Protein AF-A0AAD9QDN7-F1 (afdb_monomer_lite)

Secondary structure (DSSP, 8-state):
-HHHHHHTHHHHHHHHTTPPPPTT-SS-SS--EEETTTTEEE--STTTTSS--HHHHSPEEE-TT-HHHHHHHHHHHHHTTT--HHHHHHHHTTTEEETTHHHHHHHHHHT-TTTTT-

Organism: Acropora cervicornis (NCBI:txid6130)

Radius of gyration: 15.05 Å; chains: 1; bounding box: 39×29×42 Å

pLDDT: mean 76.68, std 10.31, range [50.72, 87.12]

Sequence (118 aa):
MLVQKVVYKEEFEKLKAGEVLPSNSRLPKLDPYYDTDDQVLRVGGRLRFADLPKQSKHQIILPHGHPEVAKMVQDVYKNMLHASPETVLSTLRQKVSLTQGRREVKRVIRRSVACQRQ

Structure (mmCIF, N/CA/C/O backbone):
data_AF-A0AAD9QDN7-F1
#
_entry.id   AF-A0AAD9QDN7-F1
#
loop_
_atom_site.group_PDB
_atom_site.id
_atom_site.type_symbol
_atom_site.label_atom_id
_atom_site.label_alt_id
_atom_site.label_comp_id
_atom_site.label_asym_id
_atom_site.label_entity_id
_atom_site.label_seq_id
_atom_site.pdbx_PDB_ins_code
_atom_site.Cartn_x
_atom_site.Cartn_y
_atom_site.Cartn_z
_atom_site.occupancy
_atom_site.B_iso_or_equiv
_atom_site.auth_seq_id
_atom_site.auth_comp_id
_atom_site.auth_asym_id
_atom_site.auth_atom_id
_atom_site.pdbx_PDB_model_num
ATOM 1 N N . MET A 1 1 ? 4.100 -4.551 8.057 1.00 58.28 1 MET A N 1
ATOM 2 C CA . MET A 1 1 ? 4.640 -3.387 7.310 1.00 58.28 1 MET A CA 1
ATOM 3 C C . MET A 1 1 ? 4.699 -2.164 8.219 1.00 58.28 1 MET A C 1
ATOM 5 O O . MET A 1 1 ? 3.653 -1.650 8.592 1.00 58.28 1 MET A O 1
ATOM 9 N N . LEU A 1 2 ? 5.898 -1.707 8.596 1.00 65.50 2 LEU A N 1
ATOM 10 C CA . LEU A 1 2 ? 6.082 -0.555 9.498 1.00 65.50 2 LEU A CA 1
ATOM 11 C C . LEU A 1 2 ? 5.681 0.778 8.851 1.00 65.50 2 LEU A C 1
ATOM 13 O O . LEU A 1 2 ? 5.199 1.672 9.540 1.00 65.50 2 LEU A O 1
ATOM 17 N N . VAL A 1 3 ? 5.794 0.886 7.524 1.00 78.62 3 VAL A N 1
ATOM 18 C CA . VAL A 1 3 ? 5.578 2.145 6.800 1.00 78.62 3 VAL A CA 1
ATOM 19 C C . VAL A 1 3 ? 4.193 2.758 7.018 1.00 78.62 3 VAL A C 1
ATOM 21 O O . VAL A 1 3 ? 4.067 3.971 7.141 1.00 78.62 3 VAL A O 1
ATOM 24 N N . GLN A 1 4 ? 3.149 1.930 7.116 1.00 77.88 4 GLN A N 1
ATOM 25 C CA . GLN A 1 4 ? 1.791 2.414 7.366 1.00 77.88 4 GLN A CA 1
ATOM 26 C C . GLN A 1 4 ? 1.653 2.979 8.778 1.00 77.88 4 GLN A C 1
ATOM 28 O O . GLN A 1 4 ? 1.078 4.044 8.947 1.00 77.88 4 GLN A O 1
ATOM 33 N N . LYS A 1 5 ? 2.218 2.289 9.776 1.00 78.31 5 LYS A N 1
ATOM 34 C CA . LYS A 1 5 ? 2.192 2.723 11.179 1.00 78.31 5 LYS A CA 1
ATOM 35 C C . LYS A 1 5 ? 2.945 4.041 11.378 1.00 78.31 5 LYS A C 1
ATOM 37 O O . LYS A 1 5 ? 2.589 4.815 12.256 1.00 78.31 5 LYS A O 1
ATOM 42 N N . VAL A 1 6 ? 3.974 4.292 10.564 1.00 80.50 6 VAL A N 1
ATOM 43 C CA . VAL A 1 6 ? 4.750 5.541 10.591 1.00 80.50 6 VAL A CA 1
ATOM 44 C C . VAL A 1 6 ? 4.012 6.673 9.872 1.00 80.50 6 VAL A C 1
ATOM 46 O O . VAL A 1 6 ? 3.916 7.772 10.407 1.00 80.50 6 VAL A O 1
ATOM 49 N N . VAL A 1 7 ? 3.485 6.421 8.669 1.00 81.25 7 VAL A N 1
ATOM 50 C CA . VAL A 1 7 ? 2.904 7.473 7.813 1.00 81.25 7 VAL A CA 1
ATOM 51 C C . VAL A 1 7 ? 1.446 7.796 8.157 1.00 81.25 7 VAL A C 1
ATOM 53 O O . VAL A 1 7 ? 1.040 8.950 8.045 1.00 81.25 7 VAL A O 1
ATOM 56 N N . TYR A 1 8 ? 0.675 6.798 8.585 1.00 79.81 8 TYR A N 1
ATOM 57 C CA . TYR A 1 8 ? -0.754 6.884 8.901 1.00 79.81 8 TYR A CA 1
ATOM 58 C C . TYR A 1 8 ? -1.011 6.572 10.376 1.00 79.81 8 TYR A C 1
ATOM 60 O O . TYR A 1 8 ? -1.943 5.846 10.698 1.00 79.81 8 TYR A O 1
ATOM 68 N N . LYS A 1 9 ? -0.144 7.040 11.283 1.00 82.31 9 LYS A N 1
ATOM 69 C CA . LYS A 1 9 ? -0.206 6.674 12.707 1.00 82.31 9 LYS A CA 1
ATOM 70 C C . LYS A 1 9 ? -1.579 6.957 13.324 1.00 82.31 9 LYS A C 1
ATOM 72 O O . LYS A 1 9 ? -2.135 6.096 13.996 1.00 82.31 9 LYS A O 1
ATOM 77 N N . GLU A 1 10 ? -2.125 8.145 13.077 1.00 81.56 10 GLU A N 1
ATOM 78 C CA . GLU A 1 10 ? -3.427 8.556 13.613 1.00 81.56 10 GLU A CA 1
ATOM 79 C C . GLU A 1 10 ? -4.567 7.730 13.018 1.00 81.56 10 GLU A C 1
ATOM 81 O O . GLU A 1 10 ? -5.428 7.244 13.747 1.00 81.56 10 GLU A O 1
ATOM 86 N N . GLU A 1 11 ? -4.564 7.526 11.701 1.00 82.31 11 GLU A N 1
ATOM 87 C CA . GLU A 1 11 ? -5.571 6.703 11.043 1.00 82.31 11 GLU A CA 1
ATOM 88 C C . GLU A 1 11 ? -5.476 5.225 11.442 1.00 82.31 11 GLU A C 1
ATOM 90 O O . GLU A 1 11 ? -6.497 4.550 11.550 1.00 82.31 11 GLU A O 1
ATOM 95 N N . PHE A 1 12 ? -4.265 4.725 11.690 1.00 83.31 12 PHE A N 1
ATOM 96 C CA . PHE A 1 12 ? -4.016 3.358 12.132 1.00 83.31 12 PHE A CA 1
ATOM 97 C C . PHE A 1 12 ? -4.618 3.106 13.512 1.00 83.31 12 PHE A C 1
ATOM 99 O O . PHE A 1 12 ? -5.337 2.127 13.683 1.00 83.31 12 PHE A O 1
ATOM 106 N N . GLU A 1 13 ? -4.362 3.990 14.478 1.00 84.31 13 GLU A N 1
ATOM 107 C CA . GLU A 1 13 ? -4.912 3.858 15.831 1.00 84.31 13 GLU A CA 1
ATOM 108 C C . GLU A 1 13 ? -6.439 4.008 15.836 1.00 84.31 13 GLU A C 1
ATOM 110 O O . GLU A 1 13 ? -7.121 3.203 16.465 1.00 84.31 13 GLU A O 1
ATOM 115 N N . LYS A 1 14 ? -6.993 4.955 15.065 1.00 84.69 14 LYS A N 1
ATOM 116 C CA . LYS A 1 14 ? -8.451 5.133 14.949 1.00 84.69 14 LYS A CA 1
ATOM 117 C C . LYS A 1 14 ? -9.143 3.915 14.348 1.00 84.69 14 LYS A C 1
ATOM 119 O O . LYS A 1 14 ? -10.080 3.390 14.940 1.00 84.69 14 LYS A O 1
ATOM 124 N N . LEU A 1 15 ? -8.657 3.417 13.210 1.00 83.44 15 LEU A N 1
ATOM 125 C CA . LEU A 1 15 ? -9.244 2.234 12.574 1.00 83.44 15 LEU A CA 1
ATOM 126 C C . LEU A 1 15 ? -9.066 0.974 13.421 1.00 83.44 15 LEU A C 1
ATOM 128 O O . LEU A 1 15 ? -9.944 0.116 13.432 1.00 83.44 15 LEU A O 1
ATOM 132 N N . LYS A 1 16 ? -7.958 0.868 14.160 1.00 83.88 16 LYS A N 1
ATOM 133 C CA . LYS A 1 16 ? -7.740 -0.207 15.130 1.00 83.88 16 LYS A CA 1
ATOM 134 C C . LYS A 1 16 ? -8.720 -0.130 16.306 1.00 83.88 16 LYS A C 1
ATOM 136 O O . LYS A 1 16 ? -9.145 -1.173 16.791 1.00 83.88 16 LYS A O 1
ATOM 141 N N . ALA A 1 17 ? -9.096 1.075 16.735 1.00 84.38 17 ALA A N 1
ATOM 142 C CA . ALA A 1 17 ? -10.122 1.309 17.750 1.00 84.38 17 ALA A CA 1
ATOM 143 C C . ALA A 1 17 ? -11.564 1.155 17.218 1.00 84.38 17 ALA A C 1
ATOM 145 O O . ALA A 1 17 ? -12.512 1.238 17.994 1.00 84.38 17 ALA A O 1
ATOM 146 N N . GLY A 1 18 ? -11.747 0.917 15.912 1.00 77.69 18 GLY A N 1
ATOM 147 C CA . GLY A 1 18 ? -13.066 0.842 15.275 1.00 77.69 18 GLY A CA 1
ATOM 148 C C . GLY A 1 18 ? -13.720 2.207 15.038 1.00 77.69 18 GLY A C 1
ATOM 149 O O . GLY A 1 18 ? -14.914 2.275 14.752 1.00 77.69 18 GLY A O 1
ATOM 150 N N . GLU A 1 19 ? -12.956 3.295 15.147 1.00 79.75 19 GLU A N 1
ATOM 151 C CA . GLU A 1 19 ? -13.439 4.653 14.919 1.00 79.75 19 GLU A CA 1
ATOM 152 C C . GLU A 1 19 ? -13.438 5.027 13.433 1.00 79.75 19 GLU A C 1
ATOM 154 O O . GLU A 1 19 ? -12.595 4.595 12.640 1.00 79.75 19 GLU A O 1
ATOM 159 N N . VAL A 1 20 ? -14.374 5.900 13.056 1.00 72.38 20 VAL A N 1
ATOM 160 C CA . VAL A 1 20 ? -14.474 6.430 11.694 1.00 72.38 20 VAL A CA 1
ATOM 161 C C . VAL A 1 20 ? -13.396 7.488 11.470 1.00 72.38 20 VAL A C 1
ATOM 163 O O . VAL A 1 20 ? -13.179 8.380 12.294 1.00 72.38 20 VAL A O 1
ATOM 166 N N . LEU A 1 21 ? -12.722 7.420 10.321 1.00 76.06 21 LEU A N 1
ATOM 167 C CA . LEU A 1 21 ? -11.719 8.415 9.966 1.00 76.06 21 LEU A CA 1
ATOM 168 C C . LEU A 1 21 ? -12.345 9.789 9.696 1.00 76.06 21 LEU A C 1
ATOM 170 O O . LEU A 1 21 ? -13.387 9.879 9.045 1.00 76.06 21 LEU A O 1
ATOM 174 N N . PRO A 1 22 ? -11.681 10.880 10.115 1.00 68.88 22 PRO A N 1
ATOM 175 C CA . PRO A 1 22 ? -12.131 12.222 9.785 1.00 68.88 22 PRO A CA 1
ATOM 176 C C . PRO A 1 22 ? -12.069 12.458 8.270 1.00 68.88 22 PRO A C 1
ATOM 178 O O . PRO A 1 22 ? -11.156 11.991 7.586 1.00 68.88 22 PRO A O 1
ATOM 181 N N . SER A 1 23 ? -12.993 13.264 7.744 1.00 64.06 23 SER A N 1
ATOM 182 C CA . SER A 1 23 ? -13.108 13.576 6.308 1.00 64.06 23 SER A CA 1
ATOM 183 C C . SER A 1 23 ? -11.849 14.199 5.683 1.00 64.06 23 SER A C 1
ATOM 185 O O . SER A 1 23 ? -11.714 14.196 4.462 1.00 64.06 23 SER A O 1
ATOM 187 N N . ASN A 1 24 ? -10.931 14.719 6.506 1.00 67.81 24 ASN A N 1
ATOM 188 C CA . ASN A 1 24 ? -9.645 15.295 6.098 1.00 67.81 24 ASN A CA 1
ATOM 189 C C . ASN A 1 24 ? -8.462 14.304 6.200 1.00 67.81 24 ASN A C 1
ATOM 191 O O . ASN A 1 24 ? -7.302 14.710 6.157 1.00 67.81 24 ASN A O 1
ATOM 195 N N . SER A 1 25 ? -8.730 13.010 6.405 1.00 67.56 25 SER A N 1
ATOM 196 C CA . SER A 1 25 ? -7.673 11.996 6.487 1.00 67.56 25 SER A CA 1
ATOM 197 C C . SER A 1 25 ? -6.894 11.883 5.172 1.00 67.56 25 SER A C 1
ATOM 199 O O . SER A 1 25 ? -7.423 12.122 4.083 1.00 67.56 25 SER A O 1
ATOM 201 N N . ARG A 1 26 ? -5.616 11.495 5.258 1.00 66.06 26 ARG A N 1
ATOM 202 C CA . ARG A 1 26 ? -4.761 11.308 4.070 1.00 66.06 26 ARG A CA 1
ATOM 203 C C . ARG A 1 26 ? -5.053 9.993 3.350 1.00 66.06 26 ARG A C 1
ATOM 205 O O . ARG A 1 26 ? -4.478 9.729 2.288 1.00 66.06 26 ARG A O 1
ATOM 212 N N . LEU A 1 27 ? -5.910 9.159 3.935 1.00 67.69 27 LEU A N 1
ATOM 213 C CA . LEU A 1 27 ? -6.339 7.904 3.353 1.00 67.69 27 LEU A CA 1
ATOM 214 C C . LEU A 1 27 ? -7.445 8.145 2.315 1.00 67.69 27 LEU A C 1
ATOM 216 O O . LEU A 1 27 ? -8.323 8.987 2.498 1.00 67.69 27 LEU A O 1
ATOM 220 N N . PRO A 1 28 ? -7.391 7.441 1.174 1.00 60.06 28 PRO A N 1
ATOM 221 C CA . PRO A 1 28 ? -8.359 7.631 0.106 1.00 60.06 28 PRO A CA 1
ATOM 222 C C . PRO A 1 28 ? -9.770 7.247 0.574 1.00 60.06 28 PRO A C 1
ATOM 224 O O . PRO A 1 28 ? -9.925 6.351 1.398 1.00 60.06 28 PRO A O 1
ATOM 227 N N . LYS A 1 29 ? -10.799 7.856 -0.039 1.00 60.28 29 LYS A N 1
ATOM 228 C CA . LYS A 1 29 ? -12.252 7.605 0.156 1.00 60.28 29 LYS A CA 1
ATOM 229 C C . LYS A 1 29 ? -12.718 6.159 -0.118 1.00 60.28 29 LYS A C 1
ATOM 231 O O . LYS A 1 29 ? -13.903 5.908 -0.303 1.00 60.28 29 LYS A O 1
ATOM 236 N N . LEU A 1 30 ? -11.795 5.214 -0.216 1.00 61.97 30 LEU A N 1
ATOM 237 C CA . LEU A 1 30 ? -12.036 3.805 -0.486 1.00 61.97 30 LEU A CA 1
ATOM 238 C C . LEU A 1 30 ? -12.250 3.025 0.823 1.00 61.97 30 LEU A C 1
ATOM 240 O O . LEU A 1 30 ? -11.760 1.913 0.942 1.00 61.97 30 LEU A O 1
ATOM 244 N N . ASP A 1 31 ? -12.917 3.626 1.812 1.00 73.94 31 ASP A N 1
ATOM 245 C CA . ASP A 1 31 ? -13.347 2.955 3.049 1.00 73.94 31 ASP A CA 1
ATOM 246 C C . ASP A 1 31 ? -12.247 2.091 3.718 1.00 73.94 31 ASP A C 1
ATOM 248 O O . ASP A 1 31 ? -12.358 0.867 3.775 1.00 73.94 31 ASP A O 1
ATOM 252 N N . PRO A 1 32 ? -11.106 2.683 4.117 1.00 79.81 32 PRO A N 1
ATOM 253 C CA . PRO A 1 32 ? -9.996 1.930 4.692 1.00 79.81 32 PRO A CA 1
ATOM 254 C C . PRO A 1 32 ? -10.408 1.265 6.011 1.00 79.81 32 PRO A C 1
ATOM 256 O O . PRO A 1 32 ? -11.075 1.883 6.835 1.00 79.81 32 PRO A O 1
ATOM 259 N N . TYR A 1 33 ? -9.958 0.032 6.237 1.00 80.38 33 TYR A N 1
ATOM 260 C CA . TYR A 1 33 ? -10.221 -0.698 7.476 1.00 80.38 33 TYR A CA 1
ATOM 261 C C . TYR A 1 33 ? -8.948 -1.352 8.020 1.00 80.38 33 TYR A C 1
ATOM 263 O O . TYR A 1 33 ? -7.994 -1.624 7.279 1.00 80.38 33 TYR A O 1
ATOM 271 N N . TYR A 1 34 ? -8.925 -1.581 9.333 1.00 83.81 34 TYR A N 1
ATOM 272 C CA . TYR A 1 34 ? -7.843 -2.301 9.993 1.00 83.81 34 TYR A CA 1
ATOM 273 C C . TYR A 1 34 ? -8.088 -3.808 9.917 1.00 83.81 34 TYR A C 1
ATOM 275 O O . TYR A 1 34 ? -9.107 -4.306 10.391 1.00 83.81 34 TYR A O 1
ATOM 283 N N . ASP A 1 35 ? -7.155 -4.532 9.305 1.00 83.69 35 ASP A N 1
ATOM 284 C CA . ASP A 1 35 ? -7.173 -5.987 9.253 1.00 83.69 35 ASP A CA 1
ATOM 285 C C . ASP A 1 35 ? -6.402 -6.543 10.456 1.00 83.69 35 ASP A C 1
ATOM 287 O O . ASP A 1 35 ? -5.200 -6.299 10.601 1.00 83.69 35 ASP A O 1
ATOM 291 N N . THR A 1 36 ? -7.105 -7.252 11.341 1.00 81.25 36 THR A N 1
ATOM 292 C CA . THR A 1 36 ? -6.539 -7.817 12.573 1.00 81.25 36 THR A CA 1
ATOM 293 C C . THR A 1 36 ? -5.700 -9.067 12.327 1.00 81.25 36 THR A C 1
ATOM 295 O O . THR A 1 36 ? -4.797 -9.320 13.121 1.00 81.25 36 THR A O 1
ATOM 298 N N . ASP A 1 37 ? -5.964 -9.818 11.248 1.00 81.50 37 ASP A N 1
ATOM 299 C CA . ASP A 1 37 ? -5.205 -11.027 10.897 1.00 81.50 37 ASP A CA 1
ATOM 300 C C . ASP A 1 37 ? -3.776 -10.643 10.485 1.00 81.50 37 ASP A C 1
ATOM 302 O O . ASP A 1 37 ? -2.794 -11.176 10.997 1.00 81.50 37 ASP A O 1
ATOM 306 N N . ASP A 1 38 ? -3.660 -9.668 9.579 1.00 78.25 38 ASP A N 1
ATOM 307 C CA . ASP A 1 38 ? -2.377 -9.232 9.017 1.00 78.25 38 ASP A CA 1
ATOM 308 C C . ASP A 1 38 ? -1.780 -7.999 9.725 1.00 78.25 38 ASP A C 1
ATOM 310 O O . ASP A 1 38 ? -0.665 -7.568 9.415 1.00 78.25 38 ASP A O 1
ATOM 314 N N . GLN A 1 39 ? -2.518 -7.397 10.665 1.00 83.88 39 GLN A N 1
ATOM 315 C CA . GLN A 1 39 ? -2.162 -6.165 11.381 1.00 83.88 39 GLN A CA 1
ATOM 316 C C . GLN A 1 39 ? -1.799 -4.985 10.460 1.00 83.88 39 GLN A C 1
ATOM 318 O O . GLN A 1 39 ? -0.877 -4.205 10.748 1.00 83.88 39 GLN A O 1
ATOM 323 N N . VAL A 1 40 ? -2.521 -4.837 9.350 1.00 84.19 40 VAL A N 1
ATOM 324 C CA . VAL A 1 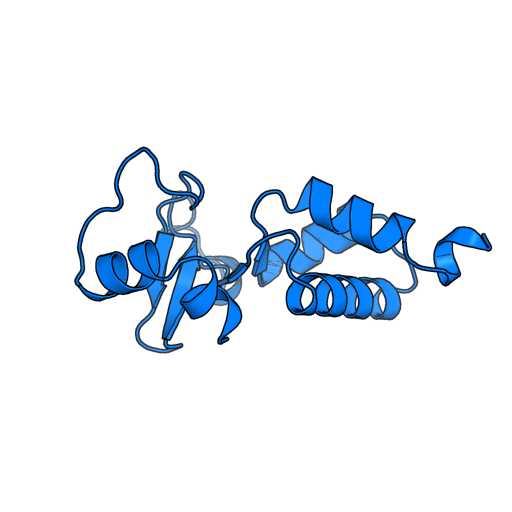40 ? -2.303 -3.791 8.339 1.00 84.19 40 VAL A CA 1
ATOM 325 C C . VAL A 1 40 ? -3.597 -3.072 7.982 1.00 84.19 40 VAL A C 1
ATOM 327 O O . VAL A 1 40 ? -4.693 -3.607 8.109 1.00 84.19 40 VAL A O 1
ATOM 330 N N . LEU A 1 41 ? -3.460 -1.853 7.470 1.00 83.00 41 LEU A N 1
ATOM 331 C CA . LEU A 1 41 ? -4.541 -1.121 6.828 1.00 83.00 41 LEU A CA 1
ATOM 332 C C . LEU A 1 41 ? -4.756 -1.651 5.416 1.00 83.00 41 LEU A C 1
ATOM 334 O O . LEU A 1 41 ? -3.828 -1.685 4.591 1.00 83.00 41 LEU A O 1
ATOM 338 N N . ARG A 1 42 ? -5.998 -2.033 5.135 1.00 83.62 42 ARG A N 1
ATOM 339 C CA . ARG A 1 42 ? -6.452 -2.476 3.821 1.00 83.62 42 ARG A CA 1
ATOM 340 C C . ARG A 1 42 ? -7.520 -1.528 3.292 1.00 83.62 42 ARG A C 1
ATOM 342 O O . ARG A 1 42 ? -8.215 -0.849 4.041 1.00 83.62 42 ARG A O 1
ATOM 349 N N . VAL A 1 43 ? -7.618 -1.467 1.972 1.00 79.00 43 VAL A N 1
ATOM 350 C CA . VAL A 1 43 ? -8.693 -0.762 1.278 1.00 79.00 43 VAL A CA 1
ATOM 351 C C . VAL A 1 43 ? -9.985 -1.564 1.411 1.00 79.00 43 VAL A C 1
ATOM 353 O O . VAL A 1 43 ? -9.986 -2.760 1.114 1.00 79.00 43 VAL A O 1
ATOM 356 N N . GLY A 1 44 ? -11.070 -0.910 1.824 1.00 67.69 44 GLY A N 1
ATOM 357 C CA . GLY A 1 44 ? -12.430 -1.442 1.770 1.00 67.69 44 GLY A CA 1
ATOM 358 C C . GLY A 1 44 ? -13.235 -0.878 0.591 1.00 67.69 44 GLY A C 1
ATOM 359 O O . GLY A 1 44 ? -12.699 -0.352 -0.386 1.00 67.69 44 GLY A O 1
ATOM 360 N N . GLY A 1 45 ? -14.560 -1.017 0.639 1.00 67.31 45 GLY A N 1
ATOM 361 C CA . GLY A 1 45 ? -15.465 -0.410 -0.346 1.00 67.31 45 GLY A CA 1
ATOM 362 C C . GLY A 1 45 ? -16.025 -1.354 -1.423 1.00 67.31 45 GLY A C 1
ATOM 363 O O . GLY A 1 45 ? -16.268 -2.528 -1.173 1.00 67.31 45 GLY A O 1
ATOM 364 N N . ARG A 1 46 ? -16.303 -0.815 -2.626 1.00 52.75 46 ARG A N 1
ATOM 365 C CA . ARG A 1 46 ? -17.240 -1.338 -3.662 1.00 52.75 46 ARG A CA 1
ATOM 366 C C . ARG A 1 46 ? -17.118 -2.819 -4.071 1.00 52.75 46 ARG A C 1
ATOM 368 O O . ARG A 1 46 ? -18.069 -3.345 -4.636 1.00 52.75 46 ARG A O 1
ATOM 375 N N . LEU A 1 47 ? -15.995 -3.487 -3.807 1.00 54.06 47 LEU A N 1
ATOM 376 C CA . LEU A 1 47 ? -15.778 -4.911 -4.113 1.00 54.06 47 LEU A CA 1
ATOM 377 C C . LEU A 1 47 ? -16.008 -5.844 -2.913 1.00 54.06 47 LEU A C 1
ATOM 379 O O . LEU A 1 47 ? -15.730 -7.038 -3.019 1.00 54.06 47 LEU A O 1
ATOM 383 N N . ARG A 1 48 ? -16.558 -5.332 -1.802 1.00 52.12 48 ARG A N 1
ATOM 384 C CA . ARG A 1 48 ? -16.897 -6.111 -0.596 1.00 52.12 48 ARG A CA 1
ATOM 385 C C . ARG A 1 48 ? -17.739 -7.359 -0.904 1.00 52.12 48 ARG A C 1
ATOM 387 O O . ARG A 1 48 ? -17.623 -8.349 -0.194 1.00 52.12 48 ARG A O 1
ATOM 394 N N . PHE A 1 49 ? -18.527 -7.313 -1.983 1.00 51.06 49 PHE A N 1
ATOM 395 C CA . PHE A 1 49 ? -19.433 -8.380 -2.426 1.00 51.06 49 PHE A CA 1
ATOM 396 C C . PHE A 1 49 ? -19.008 -9.104 -3.717 1.00 51.06 49 PHE A C 1
ATOM 398 O O . PHE A 1 49 ? -19.734 -9.976 -4.178 1.00 51.06 49 PHE A O 1
ATOM 405 N N . ALA A 1 50 ? -17.877 -8.756 -4.342 1.00 56.53 50 ALA A N 1
ATOM 406 C CA . ALA A 1 50 ? -17.426 -9.465 -5.548 1.00 56.53 50 ALA A CA 1
ATOM 407 C C . ALA A 1 50 ? -16.924 -10.872 -5.183 1.00 56.53 50 ALA A C 1
ATOM 409 O O . ALA A 1 50 ? -16.421 -11.046 -4.085 1.00 56.53 50 ALA A O 1
ATOM 410 N N . ASP A 1 51 ? -16.971 -11.879 -6.054 1.00 56.97 51 ASP A N 1
ATOM 411 C CA . ASP A 1 51 ? -16.404 -13.211 -5.761 1.00 56.97 51 ASP A CA 1
ATOM 412 C C . ASP A 1 51 ? -14.921 -13.288 -6.171 1.00 56.97 51 ASP A C 1
ATOM 414 O O . ASP A 1 51 ? -14.518 -13.911 -7.147 1.00 56.97 51 ASP A O 1
ATOM 418 N N . LEU A 1 52 ? -14.099 -12.494 -5.483 1.00 61.38 52 LEU A N 1
ATOM 419 C CA . LEU A 1 52 ? -12.658 -12.378 -5.724 1.00 61.38 52 LEU A CA 1
ATOM 420 C C . LEU A 1 52 ? -11.833 -12.894 -4.528 1.00 61.38 52 LEU A C 1
ATOM 422 O O . LEU A 1 52 ? -12.315 -12.879 -3.391 1.00 61.38 52 LEU A O 1
ATOM 426 N N . PRO A 1 53 ? -10.566 -13.294 -4.728 1.00 62.78 53 PRO A N 1
ATOM 427 C CA . PRO A 1 53 ? -9.669 -13.635 -3.625 1.00 62.78 53 PRO A CA 1
ATOM 428 C C . PRO A 1 53 ? -9.527 -12.467 -2.632 1.00 62.78 53 PRO A C 1
ATOM 430 O O . PRO A 1 53 ? -9.396 -11.314 -3.054 1.00 62.78 53 PRO A O 1
ATOM 433 N N . LYS A 1 54 ? -9.495 -12.742 -1.314 1.00 60.72 54 LYS A N 1
ATOM 434 C CA . LYS A 1 54 ? -9.375 -11.725 -0.232 1.00 60.72 54 LYS A CA 1
ATOM 435 C C . LYS A 1 54 ? -8.215 -10.742 -0.483 1.00 60.72 54 LYS A C 1
ATOM 437 O O . LYS A 1 54 ? -8.357 -9.549 -0.236 1.00 60.72 54 LYS A O 1
ATOM 442 N N . GLN A 1 55 ? -7.104 -11.216 -1.056 1.00 61.78 55 GLN A N 1
ATOM 443 C CA . GLN A 1 55 ? -5.942 -10.391 -1.426 1.00 61.78 55 GLN A CA 1
ATOM 444 C C . GLN A 1 55 ? -6.205 -9.396 -2.563 1.00 61.78 55 GLN A C 1
ATOM 446 O O . GLN A 1 55 ? -5.672 -8.290 -2.526 1.00 61.78 55 GLN A O 1
ATOM 451 N N . SER A 1 56 ? -7.033 -9.757 -3.543 1.00 59.50 56 SER A N 1
ATOM 452 C CA . SER A 1 56 ? -7.407 -8.860 -4.644 1.00 59.50 56 SER A CA 1
ATOM 453 C C . SER A 1 56 ? -8.543 -7.914 -4.257 1.00 59.50 56 SER A C 1
ATOM 455 O O . SER A 1 56 ? -8.591 -6.786 -4.748 1.00 59.50 56 SER A O 1
ATOM 457 N N . LYS A 1 57 ? -9.420 -8.353 -3.344 1.00 66.56 57 LYS A N 1
ATOM 458 C CA . LYS A 1 57 ? -10.510 -7.550 -2.769 1.00 66.56 57 LYS A CA 1
ATOM 459 C C . LYS A 1 57 ? -10.009 -6.445 -1.853 1.00 66.56 57 LYS A C 1
ATOM 461 O O . LYS A 1 57 ? -10.426 -5.301 -1.991 1.00 66.56 57 LYS A O 1
ATOM 466 N N . HIS A 1 58 ? -9.141 -6.802 -0.910 1.00 74.00 58 HIS A N 1
ATOM 467 C CA . HIS A 1 58 ? -8.739 -5.932 0.189 1.00 74.00 58 HIS A CA 1
ATOM 468 C C . HIS A 1 58 ? -7.252 -5.622 0.084 1.00 74.00 58 HIS A C 1
ATOM 470 O O . HIS A 1 58 ? -6.423 -6.170 0.804 1.00 74.00 58 HIS A O 1
ATOM 476 N N . GLN A 1 59 ? -6.888 -4.769 -0.864 1.00 76.88 59 GLN A N 1
ATOM 477 C CA . GLN A 1 59 ? -5.486 -4.441 -1.120 1.00 76.88 59 GLN A CA 1
ATOM 478 C C . GLN A 1 59 ? -4.863 -3.698 0.062 1.00 76.88 59 GLN A C 1
ATOM 480 O O . GLN A 1 59 ? -5.491 -2.829 0.665 1.00 76.88 59 GLN A O 1
ATOM 485 N N . ILE A 1 60 ? -3.600 -3.997 0.357 1.00 83.50 60 ILE A N 1
ATOM 486 C CA . ILE A 1 60 ? -2.848 -3.334 1.430 1.00 83.50 60 ILE A CA 1
ATOM 487 C C . ILE A 1 60 ? -2.562 -1.883 1.028 1.00 83.50 60 ILE A C 1
ATOM 489 O O . ILE A 1 60 ? -2.049 -1.636 -0.066 1.00 83.50 60 ILE A O 1
ATOM 493 N N . ILE A 1 61 ? -2.870 -0.919 1.899 1.00 83.44 61 ILE A N 1
ATOM 494 C CA . ILE A 1 61 ? -2.672 0.506 1.603 1.00 83.44 61 ILE A CA 1
ATOM 495 C C . ILE A 1 61 ? -1.200 0.878 1.737 1.00 83.44 61 ILE A C 1
ATOM 497 O O . ILE A 1 61 ? -0.601 0.697 2.789 1.00 83.44 61 ILE A O 1
ATOM 501 N N . LEU A 1 62 ? -0.603 1.464 0.707 1.00 84.69 62 LEU A N 1
ATOM 502 C CA . LEU A 1 62 ? 0.780 1.925 0.764 1.00 84.69 62 LEU A CA 1
ATOM 503 C C . LEU A 1 62 ? 0.886 3.437 0.511 1.00 84.69 62 LEU A C 1
ATOM 505 O O . LEU A 1 62 ? 0.232 3.970 -0.395 1.00 84.69 62 LEU A O 1
ATOM 509 N N . PRO A 1 63 ? 1.713 4.154 1.295 1.00 82.19 63 PRO A N 1
ATOM 510 C CA . PRO A 1 63 ? 1.961 5.569 1.068 1.00 82.19 63 PRO A CA 1
ATOM 511 C C . PRO A 1 63 ? 2.820 5.780 -0.186 1.00 82.19 63 PRO A C 1
ATOM 513 O O . PRO A 1 63 ? 3.832 5.107 -0.372 1.00 82.19 63 PRO A O 1
ATOM 516 N N . HIS A 1 64 ? 2.456 6.736 -1.043 1.00 82.25 64 HIS A N 1
ATOM 517 C CA . HIS A 1 64 ? 3.376 7.217 -2.0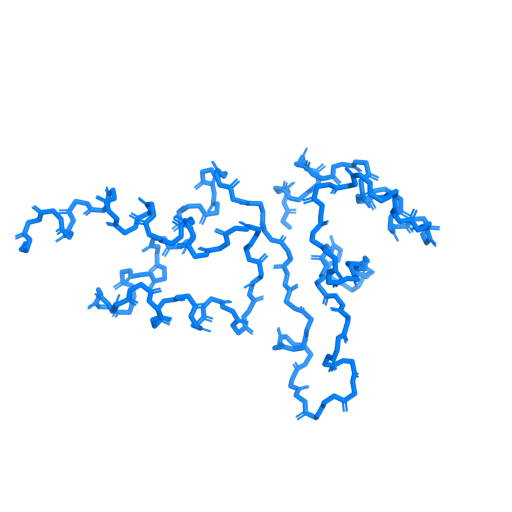80 1.00 82.25 64 HIS A CA 1
ATOM 518 C C . HIS A 1 64 ? 4.546 7.981 -1.472 1.00 82.25 64 HIS A C 1
ATOM 520 O O . HIS A 1 64 ? 4.455 8.532 -0.377 1.00 82.25 64 HIS A O 1
ATOM 526 N N . GLY A 1 65 ? 5.644 8.063 -2.220 1.00 78.25 65 GLY A N 1
ATOM 527 C CA . GLY A 1 65 ? 6.787 8.890 -1.861 1.00 78.25 65 GLY A CA 1
ATOM 528 C C . GLY A 1 65 ? 7.722 8.244 -0.843 1.00 78.25 65 GLY A C 1
ATOM 529 O O . GLY A 1 65 ? 8.835 8.737 -0.679 1.00 78.25 65 GLY A O 1
ATOM 530 N N . HIS A 1 66 ? 7.332 7.133 -0.211 1.00 85.06 66 HIS A N 1
ATOM 531 C CA . HIS A 1 66 ? 8.191 6.445 0.744 1.00 85.06 66 HIS A CA 1
ATOM 532 C C . HIS A 1 66 ? 9.273 5.604 0.034 1.00 85.06 66 HIS A C 1
ATOM 534 O O . HIS A 1 66 ? 8.942 4.864 -0.899 1.00 85.06 66 HIS A O 1
ATOM 540 N N . PRO A 1 67 ? 10.548 5.647 0.470 1.00 83.75 67 PRO A N 1
ATOM 541 C CA . PRO A 1 67 ? 11.644 4.901 -0.159 1.00 83.75 67 PRO A CA 1
ATOM 542 C C . PRO A 1 67 ? 11.401 3.390 -0.259 1.00 83.75 67 PRO A C 1
ATOM 544 O O . PRO A 1 67 ? 11.662 2.797 -1.301 1.00 83.75 67 PRO A O 1
ATOM 547 N N . GLU A 1 68 ? 10.850 2.771 0.790 1.00 84.88 68 GLU A N 1
ATOM 548 C CA . GLU A 1 68 ? 10.524 1.334 0.780 1.00 84.88 68 GLU A CA 1
ATOM 549 C C . GLU A 1 68 ? 9.478 0.978 -0.280 1.00 84.88 68 GLU A C 1
ATOM 551 O O . GLU A 1 68 ? 9.610 -0.020 -0.987 1.00 84.88 68 GLU A O 1
ATOM 556 N N . VAL A 1 69 ? 8.453 1.822 -0.426 1.00 85.56 69 VAL A N 1
ATOM 557 C CA . VAL A 1 69 ? 7.390 1.624 -1.413 1.00 85.56 69 VAL A CA 1
ATOM 558 C C . VAL A 1 69 ? 7.944 1.813 -2.822 1.00 85.56 69 VAL A C 1
ATOM 560 O O . VAL A 1 69 ? 7.679 1.001 -3.704 1.00 85.56 69 VAL A O 1
ATOM 563 N N . ALA A 1 70 ? 8.780 2.833 -3.024 1.00 86.81 70 ALA A N 1
ATOM 564 C CA . ALA A 1 70 ? 9.461 3.058 -4.293 1.00 86.81 70 ALA A CA 1
ATOM 565 C C . ALA A 1 70 ? 10.353 1.869 -4.690 1.00 86.81 70 ALA A C 1
ATOM 567 O O . ALA A 1 70 ? 10.333 1.464 -5.852 1.00 86.81 70 ALA A O 1
ATOM 568 N N . LYS A 1 71 ? 11.083 1.278 -3.734 1.00 86.56 71 LYS A N 1
ATOM 569 C CA . LYS A 1 71 ? 11.910 0.085 -3.960 1.00 86.56 71 LYS A CA 1
ATOM 570 C C . LYS A 1 71 ? 11.059 -1.122 -4.362 1.00 86.56 71 LYS A C 1
ATOM 572 O O . LYS A 1 71 ? 11.341 -1.738 -5.382 1.00 86.56 71 LYS A O 1
ATOM 577 N N . MET A 1 72 ? 9.960 -1.381 -3.650 1.00 86.75 72 MET A N 1
ATOM 578 C CA . MET A 1 72 ? 9.012 -2.446 -4.009 1.00 86.75 72 MET A CA 1
ATOM 579 C C . MET A 1 72 ? 8.459 -2.272 -5.433 1.00 86.75 72 MET A C 1
ATOM 581 O O . MET A 1 72 ? 8.429 -3.226 -6.207 1.00 86.75 72 MET A O 1
ATOM 585 N N . VAL A 1 73 ? 8.044 -1.056 -5.803 1.00 86.62 73 VAL A N 1
ATOM 586 C CA . VAL A 1 73 ? 7.558 -0.751 -7.161 1.00 86.62 73 VAL A CA 1
ATOM 587 C C . VAL A 1 73 ? 8.653 -0.988 -8.203 1.00 86.62 73 VAL A C 1
ATOM 589 O O . VAL A 1 73 ? 8.374 -1.520 -9.277 1.00 86.62 73 VAL A O 1
ATOM 592 N N . GLN A 1 74 ? 9.895 -0.616 -7.892 1.00 87.12 74 GLN A N 1
ATOM 593 C CA . GLN A 1 74 ? 11.032 -0.806 -8.785 1.00 87.12 74 GLN A CA 1
ATOM 594 C C . GLN A 1 74 ? 11.363 -2.287 -8.996 1.00 87.12 74 GLN A C 1
ATOM 596 O O . GLN A 1 74 ? 11.640 -2.686 -10.126 1.00 87.12 74 GLN A O 1
ATOM 601 N N . ASP A 1 75 ? 11.315 -3.097 -7.941 1.00 86.94 75 ASP A N 1
ATOM 602 C CA . ASP A 1 75 ? 11.581 -4.534 -8.021 1.00 86.94 75 ASP A CA 1
ATOM 603 C C . ASP A 1 75 ? 10.515 -5.241 -8.867 1.00 86.94 75 ASP A C 1
ATOM 605 O O . ASP A 1 75 ? 10.848 -6.024 -9.756 1.00 86.94 75 ASP A O 1
ATOM 609 N N . VAL A 1 76 ? 9.234 -4.892 -8.684 1.00 86.50 76 VAL A N 1
ATOM 610 C CA . VAL A 1 76 ? 8.145 -5.394 -9.541 1.00 86.50 76 VAL A CA 1
ATOM 611 C C . VAL A 1 76 ? 8.363 -4.981 -10.997 1.00 86.50 76 VAL A C 1
ATOM 613 O O . VAL A 1 76 ? 8.269 -5.818 -11.888 1.00 86.50 76 VAL A O 1
ATOM 616 N N . TYR A 1 77 ? 8.708 -3.719 -11.252 1.00 86.19 77 TYR A N 1
ATOM 617 C CA . TYR A 1 77 ? 8.976 -3.233 -12.606 1.00 86.19 77 TYR A CA 1
ATOM 618 C C . TYR A 1 77 ? 10.130 -3.980 -13.298 1.00 86.19 77 TYR A C 1
ATOM 620 O O . TYR A 1 77 ? 10.007 -4.340 -14.470 1.00 86.19 77 TYR A O 1
ATOM 628 N N . LYS A 1 78 ? 11.224 -4.261 -12.577 1.00 84.69 78 LYS A N 1
ATOM 629 C CA . LYS A 1 78 ? 12.357 -5.050 -13.089 1.00 84.69 78 LYS A CA 1
ATOM 630 C C . LYS A 1 78 ? 11.964 -6.499 -13.379 1.00 84.69 78 LYS A C 1
ATOM 632 O O . LYS A 1 78 ? 12.299 -7.013 -14.440 1.00 84.69 78 LYS A O 1
ATOM 637 N N . ASN A 1 79 ? 11.214 -7.132 -12.475 1.00 85.56 79 ASN A N 1
ATOM 638 C CA . ASN A 1 79 ? 10.738 -8.508 -12.652 1.00 85.56 79 ASN A CA 1
ATOM 639 C C . ASN A 1 79 ? 9.770 -8.648 -13.836 1.00 85.56 79 ASN A C 1
ATOM 641 O O . ASN A 1 79 ? 9.719 -9.697 -14.467 1.00 85.56 79 ASN A O 1
ATOM 645 N N . MET A 1 80 ? 9.026 -7.590 -14.165 1.00 84.00 80 MET A N 1
ATOM 646 C CA . MET A 1 80 ? 8.133 -7.545 -15.326 1.00 84.00 80 MET A CA 1
ATOM 647 C C . MET A 1 80 ? 8.839 -7.141 -16.630 1.00 84.00 80 MET A C 1
ATOM 649 O O . MET A 1 80 ? 8.173 -6.689 -17.559 1.00 84.00 80 MET A O 1
ATOM 653 N N . LEU A 1 81 ? 10.170 -7.264 -16.706 1.00 81.81 81 LEU A N 1
ATOM 654 C CA . LEU A 1 81 ? 10.962 -6.988 -17.912 1.00 81.81 81 LEU A CA 1
ATOM 655 C C . LEU A 1 81 ? 10.667 -5.609 -18.524 1.00 81.81 81 LEU A C 1
ATOM 657 O O . LEU A 1 81 ? 10.506 -5.472 -19.732 1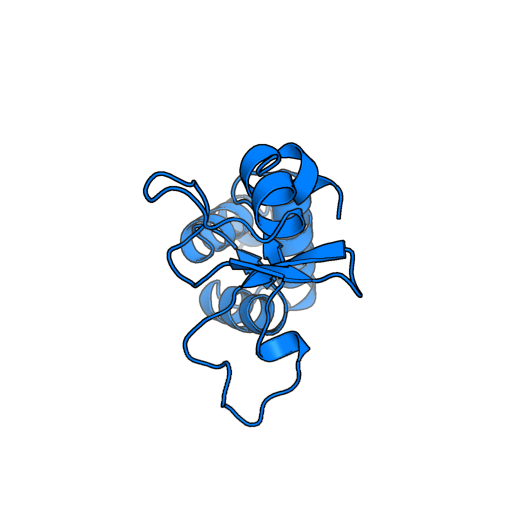.00 81.81 81 LEU A O 1
ATOM 661 N N . HIS A 1 82 ? 10.581 -4.576 -17.683 1.00 75.88 82 HIS A N 1
ATOM 662 C CA . HIS A 1 82 ? 10.333 -3.198 -18.118 1.00 75.88 82 HIS A CA 1
ATOM 663 C C . HIS A 1 82 ? 8.955 -2.940 -18.747 1.00 75.88 82 HIS A C 1
ATOM 665 O O . HIS A 1 82 ? 8.793 -1.979 -19.501 1.00 75.88 82 HIS A O 1
ATOM 671 N N . ALA A 1 83 ? 7.944 -3.737 -18.390 1.00 80.38 83 ALA A N 1
ATOM 672 C CA . ALA A 1 83 ? 6.567 -3.527 -18.824 1.00 80.38 83 ALA A CA 1
ATOM 673 C C . ALA A 1 83 ? 6.072 -2.083 -18.611 1.00 80.38 83 ALA A C 1
ATOM 675 O O . ALA A 1 83 ? 6.493 -1.373 -17.692 1.00 80.38 83 ALA A O 1
ATOM 676 N N . SER A 1 84 ? 5.121 -1.656 -19.444 1.00 83.94 84 SER A N 1
ATOM 677 C CA . SER A 1 84 ? 4.565 -0.304 -19.404 1.00 83.94 84 SER A CA 1
ATOM 678 C C . SER A 1 84 ? 4.072 0.081 -17.996 1.00 83.94 84 SER A C 1
ATOM 680 O O . SER A 1 84 ? 3.569 -0.775 -17.260 1.00 83.94 84 SER A O 1
ATOM 682 N N . PRO A 1 85 ? 4.120 1.375 -17.614 1.00 83.75 85 PRO A N 1
ATOM 683 C CA . PRO A 1 85 ? 3.675 1.832 -16.294 1.00 83.75 85 PRO A CA 1
ATOM 684 C C . PRO A 1 85 ? 2.259 1.383 -15.915 1.00 83.75 85 PRO A C 1
ATOM 686 O O . PRO A 1 85 ? 1.962 1.183 -14.741 1.00 83.75 85 PRO A O 1
ATOM 689 N N . GLU A 1 86 ? 1.379 1.227 -16.902 1.00 84.56 86 GLU A N 1
ATOM 690 C CA . GLU A 1 86 ? 0.000 0.780 -16.697 1.00 84.56 86 GLU A CA 1
ATOM 691 C C . GLU A 1 86 ? -0.083 -0.721 -16.390 1.00 84.56 86 GLU A C 1
ATOM 693 O O . GLU A 1 86 ? -0.857 -1.116 -15.521 1.00 84.56 86 GLU A O 1
ATOM 698 N N . THR A 1 87 ? 0.774 -1.542 -16.999 1.00 85.69 87 THR A N 1
ATOM 699 C CA . THR A 1 87 ? 0.899 -2.979 -16.708 1.00 85.69 87 THR A CA 1
ATOM 700 C C . THR A 1 87 ? 1.432 -3.216 -15.297 1.00 85.69 87 THR A C 1
ATOM 702 O O . THR A 1 87 ? 0.872 -4.007 -14.533 1.00 85.69 87 THR A O 1
ATOM 705 N N . VAL A 1 88 ? 2.468 -2.467 -14.910 1.00 86.25 88 VAL A N 1
ATOM 706 C CA . VAL A 1 88 ? 3.033 -2.503 -13.553 1.00 86.25 88 VAL A CA 1
ATOM 707 C C . VAL A 1 88 ? 1.985 -2.073 -12.534 1.00 86.25 88 VAL A C 1
ATOM 709 O O . VAL A 1 88 ? 1.777 -2.747 -11.529 1.00 86.25 88 VAL A O 1
ATOM 712 N N . LEU A 1 89 ? 1.276 -0.973 -12.806 1.00 86.00 89 LEU A N 1
ATOM 713 C CA . LEU A 1 89 ? 0.222 -0.473 -11.929 1.00 86.00 89 LEU A CA 1
ATOM 714 C C . LEU A 1 89 ? -0.924 -1.479 -11.779 1.00 86.00 89 LEU A C 1
ATOM 716 O O . LEU A 1 89 ? -1.408 -1.659 -10.666 1.00 86.00 89 LEU A O 1
ATOM 720 N N . SER A 1 90 ? -1.356 -2.128 -12.860 1.00 84.38 90 SER A N 1
ATOM 721 C CA . SER A 1 90 ? -2.411 -3.148 -12.819 1.00 84.38 90 SER A CA 1
ATOM 722 C C . SER A 1 90 ? -1.996 -4.361 -11.991 1.00 84.38 90 SER A C 1
ATOM 724 O O . SER A 1 90 ? -2.775 -4.838 -11.173 1.00 84.38 90 SER A O 1
ATOM 726 N N . THR A 1 91 ? -0.745 -4.797 -12.126 1.00 85.12 91 THR A N 1
ATOM 727 C CA . THR A 1 91 ? -0.191 -5.909 -11.339 1.00 85.12 91 THR A CA 1
ATOM 728 C C . THR A 1 91 ? -0.068 -5.543 -9.863 1.00 85.12 91 THR A C 1
ATOM 730 O O . THR A 1 91 ? -0.482 -6.305 -8.991 1.00 85.12 91 THR A O 1
ATOM 733 N N . LEU A 1 92 ? 0.434 -4.341 -9.564 1.00 83.81 92 LEU A N 1
ATOM 734 C CA . LEU A 1 92 ? 0.496 -3.819 -8.199 1.00 83.81 92 LEU A CA 1
ATOM 735 C C . LEU A 1 92 ? -0.900 -3.734 -7.584 1.00 83.81 92 LEU A C 1
ATOM 737 O O . LEU A 1 92 ? -1.093 -4.221 -6.476 1.00 83.81 92 LEU A O 1
ATOM 741 N N . ARG A 1 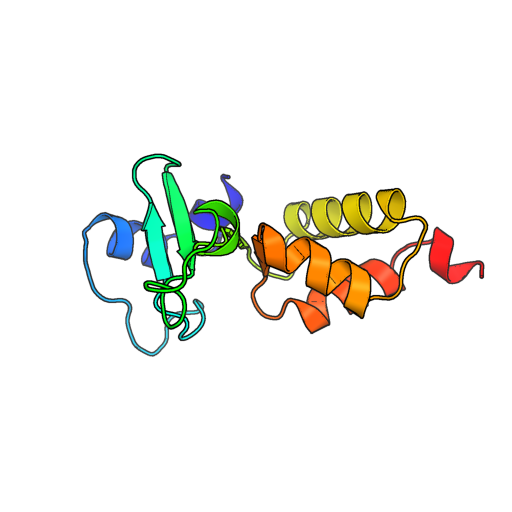93 ? -1.887 -3.227 -8.331 1.00 80.00 93 ARG A N 1
ATOM 742 C CA . ARG A 1 93 ? -3.293 -3.160 -7.912 1.00 80.00 93 ARG A CA 1
ATOM 743 C C . ARG A 1 93 ? -3.908 -4.520 -7.600 1.00 80.00 93 ARG A C 1
ATOM 745 O O . ARG A 1 93 ? -4.948 -4.544 -6.976 1.00 80.00 93 ARG A O 1
ATOM 752 N N . GLN A 1 94 ? -3.325 -5.656 -7.968 1.00 78.00 94 GLN A N 1
ATOM 753 C CA . GLN A 1 94 ? -3.866 -6.943 -7.513 1.00 78.00 94 GLN A CA 1
ATOM 754 C C . GLN A 1 94 ? -3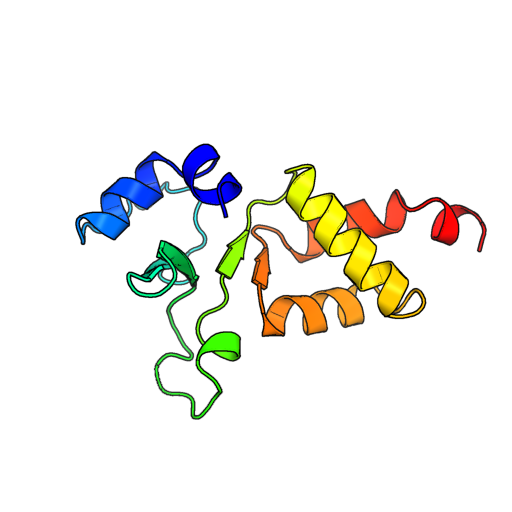.500 -7.281 -6.063 1.00 78.00 94 GLN A C 1
ATOM 756 O O . GLN A 1 94 ? -4.124 -8.167 -5.482 1.00 78.00 94 GLN A O 1
ATOM 761 N N . LYS A 1 95 ? -2.499 -6.605 -5.482 1.00 76.94 95 LYS A N 1
ATOM 762 C CA . LYS A 1 95 ? -1.949 -6.917 -4.150 1.00 76.94 95 LYS A CA 1
ATOM 763 C C . LYS A 1 95 ? -1.889 -5.702 -3.217 1.00 76.94 95 LYS A C 1
ATOM 765 O O . LYS A 1 95 ? -2.111 -5.829 -2.014 1.00 76.94 95 LYS A O 1
ATOM 770 N N . VAL A 1 96 ? -1.585 -4.525 -3.759 1.00 81.44 96 VAL A N 1
ATOM 771 C CA . VAL A 1 96 ? -1.332 -3.286 -3.016 1.00 81.44 96 VAL A CA 1
ATOM 772 C C . VAL A 1 96 ? -2.050 -2.097 -3.646 1.00 81.44 96 VAL A C 1
ATOM 774 O O . VAL A 1 96 ? -2.096 -1.936 -4.865 1.00 81.44 96 VAL A O 1
ATOM 777 N N . SER A 1 97 ? -2.563 -1.213 -2.797 1.00 81.56 97 SER A N 1
ATOM 778 C CA . SER A 1 97 ? -3.185 0.039 -3.206 1.00 81.56 97 SER A CA 1
ATOM 779 C C . SER A 1 97 ? -2.303 1.207 -2.792 1.00 81.56 97 SER A C 1
ATOM 781 O O . SER A 1 97 ? -2.224 1.588 -1.625 1.00 81.56 97 SER A O 1
ATOM 783 N N . LEU A 1 98 ? -1.597 1.767 -3.770 1.00 82.94 98 LEU A N 1
ATOM 784 C CA . LEU A 1 98 ? -0.745 2.933 -3.579 1.00 82.94 98 LEU A CA 1
ATOM 785 C C . LEU A 1 98 ? -1.596 4.206 -3.571 1.00 82.94 98 LEU A C 1
ATOM 787 O O . LEU A 1 98 ? -2.302 4.497 -4.545 1.00 82.94 98 LEU A O 1
ATOM 791 N N . THR A 1 99 ? -1.470 5.021 -2.525 1.00 79.19 99 THR A N 1
ATOM 792 C CA . THR A 1 99 ? -2.002 6.392 -2.556 1.00 79.19 99 THR A CA 1
ATOM 793 C C . THR A 1 99 ? -1.333 7.148 -3.705 1.00 79.19 99 THR A C 1
ATOM 795 O O . THR A 1 99 ? -0.132 7.056 -3.869 1.00 79.19 99 THR A O 1
ATOM 798 N N . GLN A 1 100 ? -2.083 7.813 -4.589 1.00 78.88 100 GLN A N 1
ATOM 799 C CA . GLN A 1 100 ? -1.534 8.379 -5.842 1.00 78.88 100 GLN A CA 1
ATOM 800 C C . GLN A 1 100 ? -0.735 7.375 -6.717 1.00 78.88 100 GLN A C 1
ATOM 802 O O . GLN A 1 100 ? 0.191 7.766 -7.430 1.00 78.88 100 GLN A O 1
ATOM 807 N N . GLY A 1 101 ? -1.100 6.086 -6.719 1.00 81.31 101 GLY A N 1
ATOM 808 C CA . GLY A 1 101 ? -0.303 5.011 -7.325 1.00 81.31 101 GLY A CA 1
ATOM 809 C C . GLY A 1 101 ? 0.172 5.239 -8.758 1.00 81.31 101 GLY A C 1
ATOM 810 O O . GLY A 1 101 ? 1.330 4.980 -9.067 1.00 81.31 101 GLY A O 1
ATOM 811 N N . ARG A 1 102 ? -0.669 5.808 -9.633 1.00 83.25 102 ARG A N 1
ATOM 812 C CA . ARG A 1 102 ? -0.265 6.121 -11.017 1.00 83.25 102 ARG A CA 1
ATOM 813 C C . ARG A 1 102 ? 0.913 7.099 -11.072 1.00 83.25 102 ARG A C 1
ATOM 815 O O . ARG A 1 102 ? 1.807 6.936 -11.899 1.00 83.25 102 ARG A O 1
ATOM 822 N N . ARG A 1 103 ? 0.913 8.115 -10.204 1.00 85.12 103 ARG A N 1
ATOM 823 C CA . ARG A 1 103 ? 1.988 9.113 -10.114 1.00 85.12 103 ARG A CA 1
ATOM 824 C C . ARG A 1 103 ? 3.266 8.473 -9.588 1.00 85.12 103 ARG A C 1
ATOM 826 O O . ARG A 1 103 ? 4.336 8.724 -10.135 1.00 85.12 103 ARG A O 1
ATOM 833 N N . GLU A 1 104 ? 3.138 7.624 -8.57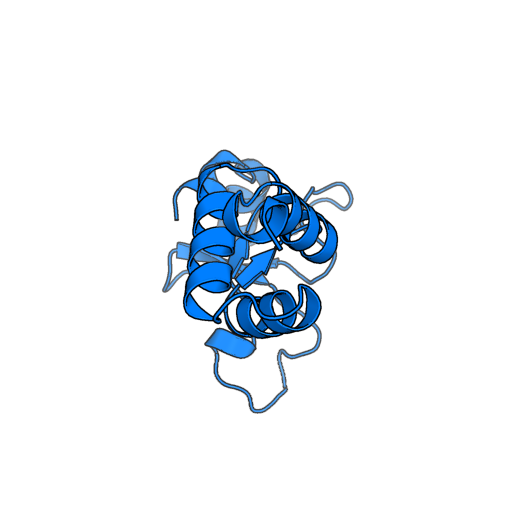4 1.00 85.25 104 GLU A N 1
ATOM 834 C CA . GLU A 1 104 ? 4.274 6.953 -7.951 1.00 85.25 104 GLU A CA 1
ATOM 835 C C . GLU A 1 104 ? 4.962 5.974 -8.905 1.00 85.25 104 GLU A C 1
ATOM 837 O O . GLU A 1 104 ? 6.173 6.055 -9.099 1.00 85.25 104 GLU A O 1
ATOM 842 N N . VAL A 1 105 ? 4.193 5.126 -9.591 1.00 86.25 105 VAL A N 1
ATOM 843 C CA . VAL A 1 105 ? 4.730 4.183 -10.583 1.00 86.25 105 VAL A CA 1
ATOM 844 C C . VAL A 1 105 ? 5.463 4.925 -11.702 1.00 86.25 105 VAL A C 1
ATOM 846 O O . VAL A 1 105 ? 6.610 4.600 -12.007 1.00 86.25 105 VAL A O 1
ATOM 849 N N . LYS A 1 106 ? 4.869 5.992 -12.257 1.00 85.75 106 LYS A N 1
ATOM 850 C CA . LYS A 1 106 ? 5.542 6.830 -13.266 1.00 85.75 106 LYS A CA 1
ATOM 851 C C . LYS A 1 106 ? 6.839 7.451 -12.740 1.00 85.75 106 LYS A C 1
ATOM 853 O O . LYS A 1 106 ? 7.832 7.490 -13.463 1.00 85.75 106 LYS A O 1
ATOM 858 N N . ARG A 1 107 ? 6.845 7.931 -11.491 1.00 86.75 107 ARG A N 1
ATOM 859 C CA . ARG A 1 107 ? 8.024 8.531 -10.849 1.00 86.75 107 ARG A CA 1
ATOM 860 C C . ARG A 1 107 ? 9.162 7.520 -10.701 1.00 86.75 107 ARG A C 1
ATOM 862 O O . ARG A 1 107 ? 10.304 7.861 -10.998 1.00 86.75 107 ARG A O 1
ATOM 869 N N . VAL A 1 108 ? 8.857 6.301 -10.257 1.00 85.81 108 VAL A N 1
ATOM 870 C CA . VAL A 1 108 ? 9.840 5.225 -10.048 1.00 85.81 108 VAL A CA 1
ATOM 871 C C . VAL A 1 108 ? 10.416 4.726 -11.373 1.00 85.81 108 VAL A C 1
ATOM 873 O O . VAL A 1 108 ? 11.634 4.593 -11.498 1.00 85.81 108 VAL A O 1
ATOM 876 N N . ILE A 1 109 ? 9.569 4.516 -12.383 1.00 84.50 109 ILE A N 1
ATOM 877 C CA . ILE A 1 109 ? 10.010 4.080 -13.716 1.00 84.50 109 ILE A CA 1
ATOM 878 C C . ILE A 1 109 ? 10.912 5.142 -14.354 1.00 84.50 109 ILE A C 1
ATOM 880 O O . ILE A 1 109 ? 12.015 4.821 -14.782 1.00 84.50 109 ILE A O 1
ATOM 884 N N . ARG A 1 110 ? 10.520 6.425 -14.314 1.00 83.06 110 ARG A N 1
ATOM 885 C CA . ARG A 1 110 ? 11.334 7.530 -14.857 1.00 83.06 110 ARG A CA 1
ATOM 886 C C . ARG A 1 110 ? 12.703 7.670 -14.181 1.00 83.06 110 ARG A C 1
ATOM 888 O O . ARG A 1 110 ? 13.650 8.119 -14.815 1.00 83.06 110 ARG A O 1
ATOM 895 N N . ARG A 1 111 ? 12.811 7.325 -12.894 1.00 80.81 111 ARG A N 1
ATOM 896 C CA . ARG A 1 111 ? 14.079 7.344 -12.140 1.00 80.81 111 ARG A CA 1
ATOM 897 C C . ARG A 1 111 ? 14.906 6.069 -12.310 1.00 80.81 111 ARG A C 1
ATOM 899 O O . ARG A 1 111 ? 16.026 6.010 -11.813 1.00 80.81 111 ARG A O 1
ATOM 906 N N . SER A 1 112 ? 14.370 5.036 -12.957 1.00 73.50 112 SER A N 1
ATOM 907 C CA . SER A 1 112 ? 15.091 3.782 -13.140 1.00 73.50 112 SER A CA 1
ATOM 908 C C . SER A 1 112 ? 16.111 3.924 -14.266 1.00 73.50 112 SER A C 1
ATOM 910 O O . SER A 1 112 ? 15.745 4.106 -15.422 1.00 73.50 112 SER A O 1
ATOM 912 N N . VAL A 1 113 ? 17.394 3.785 -13.921 1.00 66.94 113 VAL A N 1
ATOM 913 C CA . VAL A 1 113 ? 18.540 3.931 -14.841 1.00 66.94 113 VAL A CA 1
ATOM 914 C C . VAL A 1 113 ? 18.420 3.031 -16.077 1.00 66.94 113 VAL A C 1
ATOM 916 O O . VAL A 1 113 ? 18.786 3.438 -17.172 1.00 66.94 113 VAL A O 1
ATOM 919 N N . ALA A 1 114 ? 17.846 1.833 -15.927 1.00 61.53 114 ALA A N 1
ATOM 920 C CA . ALA A 1 114 ? 17.613 0.902 -17.034 1.00 61.53 114 ALA A CA 1
ATOM 921 C C . ALA A 1 114 ? 16.673 1.461 -18.120 1.00 61.53 114 ALA A C 1
ATOM 923 O O . ALA A 1 114 ? 16.835 1.143 -19.289 1.00 61.53 114 ALA A O 1
ATOM 924 N N . CYS A 1 115 ? 15.727 2.323 -17.741 1.00 56.09 115 CYS A N 1
ATOM 925 C CA . CYS A 1 115 ? 14.770 2.950 -18.652 1.00 56.09 115 CYS A CA 1
ATOM 926 C C . CYS A 1 115 ? 15.295 4.287 -19.213 1.00 56.09 115 CYS A C 1
ATOM 928 O O . CYS A 1 115 ? 14.806 4.767 -20.222 1.00 56.09 115 CYS A O 1
ATOM 930 N N . GLN A 1 116 ? 16.314 4.884 -18.578 1.00 58.22 116 GLN A N 1
ATOM 931 C CA . GLN A 1 116 ? 17.015 6.071 -19.095 1.00 58.22 116 GLN A CA 1
ATOM 932 C C . GLN A 1 116 ? 18.030 5.740 -20.202 1.00 58.22 116 GLN A C 1
ATOM 934 O O . GLN A 1 116 ? 18.598 6.654 -20.791 1.00 58.22 116 GLN A O 1
ATOM 939 N N . ARG A 1 117 ? 18.303 4.450 -20.436 1.00 52.97 117 ARG A N 1
ATOM 940 C CA . ARG A 1 117 ? 19.253 3.946 -21.440 1.00 52.97 117 ARG A CA 1
ATOM 941 C C . ARG A 1 117 ? 18.576 3.253 -22.635 1.00 52.97 117 ARG A C 1
ATOM 943 O O . ARG A 1 117 ? 19.290 2.659 -23.436 1.00 52.97 117 ARG A O 1
ATOM 950 N N . GLN A 1 118 ? 17.243 3.287 -22.716 1.00 50.72 118 GLN A N 1
ATOM 951 C CA . GLN A 1 118 ? 16.456 2.787 -23.852 1.00 50.72 118 GLN A CA 1
ATOM 952 C C . GLN A 1 118 ? 16.005 3.941 -24.739 1.00 50.72 118 GLN A C 1
ATOM 954 O O . GLN A 1 118 ? 15.728 5.026 -24.177 1.00 50.72 118 GLN A O 1
#

Foldseek 3Di:
DCQCCVPQVVVLVCLVVVHDDDPPGLDDPQPWHQDPVVRAIWGHDDCPPPPDDPQLHTAGEDEAPDPVVLVVLLVLCVVVVNDDLVVSLVVNSSHHDYRVSSVRSVVSSVPDPVNVVD